Protein AF-R0K839-F1 (afdb_monomer_lite)

Organism: Exserohilum turcicum (strain 28A) (NCBI:txid671987)

pLDDT: mean 84.56, std 11.4, range [37.94, 95.5]

Structure (mmCIF, N/CA/C/O backbone):
data_AF-R0K839-F1
#
_entry.id   AF-R0K839-F1
#
loop_
_atom_site.group_PDB
_atom_site.id
_atom_site.type_symbol
_atom_site.label_atom_id
_atom_site.label_alt_id
_atom_site.label_comp_id
_atom_site.label_asym_id
_atom_site.label_entity_id
_atom_site.label_seq_id
_atom_site.pdbx_PDB_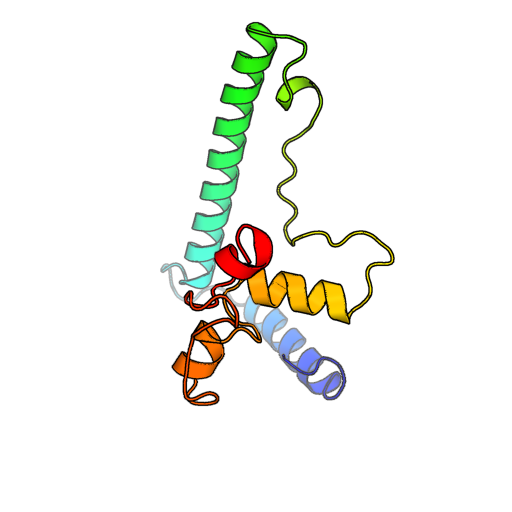ins_code
_atom_site.Cartn_x
_atom_site.Cartn_y
_atom_site.Cartn_z
_atom_site.occupancy
_atom_site.B_iso_or_equiv
_atom_site.auth_seq_id
_atom_site.auth_comp_id
_atom_site.auth_asym_id
_atom_site.auth_atom_id
_atom_site.pdbx_PDB_model_num
ATOM 1 N N . PHE A 1 1 ? 9.749 -12.126 -2.120 1.00 37.94 1 PHE A N 1
ATOM 2 C CA . PHE A 1 1 ? 9.257 -13.501 -2.325 1.00 37.94 1 PHE A CA 1
ATOM 3 C C . PHE A 1 1 ? 10.177 -14.442 -1.570 1.00 37.94 1 PHE A C 1
ATOM 5 O O . PHE A 1 1 ? 11.226 -14.793 -2.090 1.00 37.94 1 PHE A O 1
ATOM 12 N N . THR A 1 2 ? 9.847 -14.796 -0.330 1.00 38.84 2 THR A N 1
ATOM 13 C CA . THR A 1 2 ? 10.456 -15.971 0.303 1.00 38.84 2 THR A CA 1
ATOM 14 C C . THR A 1 2 ? 9.673 -17.193 -0.191 1.00 38.84 2 THR A C 1
ATOM 16 O O . THR A 1 2 ? 8.440 -17.173 -0.126 1.00 38.84 2 THR A O 1
ATOM 19 N N . PRO A 1 3 ? 10.317 -18.210 -0.787 1.00 44.03 3 PRO A N 1
ATOM 20 C CA . PRO A 1 3 ? 9.620 -19.387 -1.296 1.00 44.03 3 PRO A CA 1
ATOM 21 C C . PRO A 1 3 ? 9.105 -20.198 -0.103 1.00 44.03 3 PRO A C 1
ATOM 23 O O . PRO A 1 3 ? 9.864 -20.894 0.558 1.00 44.03 3 PRO A O 1
ATOM 26 N N . GLN A 1 4 ? 7.812 -20.095 0.198 1.00 47.75 4 GLN A N 1
ATOM 27 C CA . GLN A 1 4 ? 7.211 -20.647 1.420 1.00 47.75 4 GLN A CA 1
ATOM 28 C C . GLN A 1 4 ? 7.026 -22.177 1.402 1.00 47.75 4 GLN A C 1
ATOM 30 O O . GLN A 1 4 ? 6.262 -22.698 2.202 1.00 47.75 4 GLN A O 1
ATOM 35 N N . LEU A 1 5 ? 7.674 -22.909 0.486 1.00 52.00 5 LEU A N 1
ATOM 36 C CA . LEU A 1 5 ? 7.322 -24.313 0.236 1.00 52.00 5 LEU A CA 1
ATOM 37 C C . LEU A 1 5 ? 8.489 -25.301 0.088 1.00 52.00 5 LEU A C 1
ATOM 39 O O . LEU A 1 5 ? 8.235 -26.458 -0.227 1.00 52.00 5 LEU A O 1
ATOM 43 N N . ARG A 1 6 ? 9.754 -24.898 0.279 1.00 49.06 6 ARG A N 1
ATOM 44 C CA . ARG A 1 6 ? 10.900 -25.824 0.112 1.00 49.06 6 ARG A CA 1
ATOM 45 C C . ARG A 1 6 ? 11.724 -26.108 1.364 1.00 49.06 6 ARG A C 1
ATOM 47 O O . ARG A 1 6 ? 12.523 -27.032 1.320 1.00 49.06 6 ARG A O 1
ATOM 54 N N . ASP A 1 7 ? 11.508 -25.381 2.456 1.00 56.00 7 ASP A N 1
ATOM 55 C CA . ASP A 1 7 ? 12.365 -25.471 3.647 1.00 56.00 7 ASP A CA 1
ATOM 56 C C . ASP A 1 7 ? 11.553 -25.431 4.952 1.00 56.00 7 ASP A C 1
ATOM 58 O O . ASP A 1 7 ? 11.870 -24.709 5.896 1.00 56.00 7 ASP A O 1
ATOM 62 N N . ALA A 1 8 ? 10.433 -26.167 4.979 1.00 59.59 8 ALA A N 1
ATOM 63 C CA . ALA A 1 8 ? 9.514 -26.195 6.120 1.00 59.59 8 ALA A CA 1
ATOM 64 C C . ALA A 1 8 ? 10.246 -26.535 7.431 1.00 59.59 8 ALA A C 1
ATOM 66 O O . ALA A 1 8 ? 10.092 -25.819 8.413 1.00 59.59 8 ALA A O 1
ATOM 67 N N . GLY A 1 9 ? 11.145 -27.525 7.407 1.00 71.38 9 GLY A N 1
ATOM 68 C CA . GLY A 1 9 ? 11.941 -27.899 8.579 1.00 71.38 9 GLY A CA 1
ATOM 69 C C . GLY A 1 9 ? 12.960 -26.837 9.016 1.00 71.38 9 GLY A C 1
ATOM 70 O O . GLY A 1 9 ? 13.214 -26.700 10.210 1.00 71.38 9 GLY A O 1
ATOM 71 N N . GLY A 1 10 ? 13.535 -26.066 8.085 1.00 76.81 10 GLY A N 1
ATOM 72 C CA . GLY A 1 10 ? 14.436 -24.955 8.405 1.00 76.81 10 GLY A CA 1
ATOM 73 C C . GLY A 1 10 ? 13.698 -23.777 9.044 1.00 76.81 10 GLY A C 1
ATOM 74 O O . GLY A 1 10 ? 14.118 -23.275 10.086 1.00 76.81 10 GLY A O 1
ATOM 75 N N . ASN A 1 11 ? 12.553 -23.390 8.472 1.00 78.06 11 ASN A N 1
ATOM 76 C CA . ASN A 1 11 ? 11.702 -22.332 9.020 1.00 78.06 11 ASN A CA 1
ATOM 77 C C . ASN A 1 11 ? 11.112 -22.707 10.382 1.00 78.06 11 ASN A C 1
ATOM 79 O O . ASN A 1 11 ? 11.086 -21.870 11.277 1.00 78.06 11 ASN A O 1
ATOM 83 N N . GLU A 1 12 ? 10.664 -23.951 10.555 1.00 83.88 12 GLU A N 1
ATOM 84 C CA . GLU A 1 12 ? 10.134 -24.437 11.833 1.00 83.88 12 GLU A CA 1
ATOM 85 C C . GLU A 1 12 ? 11.202 -24.429 12.929 1.00 83.88 12 GLU A C 1
ATOM 87 O O . GLU A 1 12 ? 10.930 -23.993 14.045 1.00 83.88 12 GLU A O 1
ATOM 92 N N . ARG A 1 13 ? 12.439 -24.842 12.616 1.00 85.31 13 ARG A N 1
ATOM 93 C CA . ARG A 1 13 ? 13.561 -24.758 13.564 1.00 85.31 13 ARG A CA 1
ATOM 94 C C . ARG A 1 13 ? 13.922 -23.314 13.897 1.00 85.31 13 ARG A C 1
ATOM 96 O O . ARG A 1 13 ? 14.154 -23.011 15.062 1.00 85.31 13 ARG A O 1
ATOM 103 N N . ALA A 1 14 ? 13.952 -22.427 12.903 1.00 86.38 14 ALA A N 1
ATOM 104 C CA . ALA A 1 14 ? 14.205 -21.007 13.129 1.00 86.38 14 ALA A CA 1
ATOM 105 C C . ALA A 1 14 ? 13.118 -20.369 14.013 1.00 86.38 14 ALA A C 1
ATOM 107 O O . ALA A 1 14 ? 13.439 -19.608 14.922 1.00 86.38 14 ALA A O 1
ATOM 108 N N . ASP A 1 15 ? 11.848 -20.715 13.792 1.00 88.00 15 ASP A N 1
ATOM 109 C CA . ASP A 1 15 ? 10.717 -20.256 14.604 1.00 88.00 15 ASP A CA 1
ATOM 110 C C . ASP A 1 15 ? 10.766 -20.817 16.036 1.00 88.00 15 ASP A C 1
ATOM 112 O O . ASP A 1 15 ? 10.546 -20.078 16.995 1.00 88.00 15 ASP A O 1
ATOM 116 N N . ALA A 1 16 ? 11.122 -22.096 16.202 1.00 90.69 16 ALA A N 1
ATOM 117 C CA . ALA A 1 16 ? 11.309 -22.711 17.515 1.00 90.69 16 ALA A CA 1
ATOM 118 C C . ALA A 1 16 ? 12.425 -22.020 18.315 1.00 90.69 16 ALA A C 1
ATOM 120 O O . ALA A 1 16 ? 12.194 -21.613 19.453 1.00 90.69 16 ALA A O 1
ATOM 121 N N . LEU A 1 17 ? 13.590 -21.798 17.698 1.00 90.25 17 LEU A N 1
ATOM 122 C CA . LEU A 1 17 ? 14.708 -21.083 18.322 1.00 90.25 17 LEU A CA 1
ATOM 123 C C . LEU A 1 17 ? 14.347 -19.628 18.647 1.00 90.25 17 LEU A C 1
ATOM 125 O O . LEU A 1 17 ? 14.679 -19.136 19.722 1.00 90.25 17 LEU A O 1
ATOM 129 N N . ALA A 1 18 ? 13.622 -18.941 17.760 1.00 87.50 18 ALA A N 1
ATOM 130 C CA . ALA A 1 18 ? 13.153 -17.583 18.023 1.00 87.50 18 ALA A CA 1
ATOM 131 C C . ALA A 1 18 ? 12.185 -17.527 19.219 1.00 87.50 18 ALA A C 1
ATOM 133 O O . ALA A 1 18 ? 12.265 -16.607 20.031 1.00 87.50 18 ALA A O 1
ATOM 134 N N . LYS A 1 19 ? 11.292 -18.516 19.363 1.00 89.69 19 LYS A N 1
ATOM 135 C CA . LYS A 1 19 ? 10.383 -18.642 20.516 1.00 89.69 19 LYS A CA 1
ATOM 136 C C . LYS A 1 19 ? 11.113 -18.955 21.816 1.00 89.69 19 LYS A C 1
ATOM 138 O O . LYS A 1 19 ? 10.655 -18.525 22.870 1.00 89.69 19 LYS A O 1
ATOM 143 N N . GLU A 1 20 ? 12.194 -19.726 21.760 1.00 90.81 20 GLU A N 1
ATOM 144 C CA . GLU A 1 20 ? 13.044 -19.989 22.922 1.00 90.81 20 GLU A CA 1
ATOM 145 C C . GLU A 1 20 ? 13.784 -18.723 23.353 1.00 90.81 20 GLU A C 1
ATOM 147 O O . GLU A 1 20 ? 13.662 -18.329 24.509 1.00 90.81 20 GLU A O 1
ATOM 152 N N . ALA A 1 21 ? 14.423 -18.021 22.414 1.00 84.56 21 ALA A N 1
ATOM 153 C CA . ALA A 1 21 ? 15.094 -16.749 22.679 1.00 84.56 21 ALA A CA 1
ATOM 154 C C . ALA A 1 21 ? 14.132 -15.665 23.197 1.00 84.56 21 ALA A C 1
ATOM 156 O O . ALA A 1 21 ? 14.497 -14.861 24.046 1.00 84.56 21 ALA A O 1
ATOM 157 N N . ALA A 1 22 ? 12.873 -15.656 22.746 1.00 82.81 22 ALA A N 1
ATOM 158 C CA . ALA A 1 22 ? 11.862 -14.713 23.229 1.00 82.81 22 ALA A CA 1
ATOM 159 C C . ALA A 1 22 ? 11.473 -14.904 24.710 1.00 82.81 22 ALA A C 1
ATOM 161 O O . ALA A 1 22 ? 10.793 -14.041 25.264 1.00 82.81 22 ALA A O 1
ATOM 162 N N . LYS A 1 23 ? 11.853 -16.025 25.343 1.00 87.44 23 LYS A N 1
ATOM 163 C CA . LYS A 1 23 ? 11.650 -16.260 26.783 1.00 87.44 23 LYS A CA 1
ATOM 164 C C . LYS A 1 23 ? 12.778 -15.689 27.639 1.00 87.44 23 LYS A C 1
ATOM 166 O O . LYS A 1 23 ? 12.610 -15.612 28.853 1.00 87.44 23 LYS A O 1
ATOM 171 N N . GLU A 1 24 ? 13.915 -15.348 27.039 1.00 84.44 24 GLU A N 1
ATOM 172 C CA . GLU A 1 24 ? 15.025 -14.736 27.761 1.00 84.44 24 GLU A CA 1
ATOM 173 C C . GLU A 1 24 ? 14.661 -13.307 28.166 1.00 84.44 24 GLU A C 1
ATOM 175 O O . GLU A 1 24 ? 14.014 -12.568 27.417 1.00 84.44 24 GLU A O 1
ATOM 180 N N . GLU A 1 25 ? 15.068 -12.911 29.371 1.00 80.38 25 GLU A N 1
ATOM 181 C CA . GLU A 1 25 ? 14.857 -11.542 29.819 1.00 80.38 25 GLU A CA 1
ATOM 182 C C . GLU A 1 25 ? 15.738 -10.575 29.014 1.00 80.38 25 GLU A C 1
ATOM 184 O O . GLU A 1 25 ? 16.884 -10.887 28.676 1.00 80.38 25 GLU A O 1
ATOM 189 N N . PRO A 1 26 ? 15.221 -9.384 28.675 1.00 75.69 26 PRO A N 1
ATOM 190 C CA . PRO A 1 26 ? 15.978 -8.422 27.897 1.00 75.69 26 PRO A CA 1
ATOM 191 C C . PRO A 1 26 ? 17.189 -7.921 28.693 1.00 75.69 26 PRO A C 1
ATOM 193 O O . PRO A 1 26 ? 17.052 -7.294 29.739 1.00 75.69 26 PRO A O 1
ATOM 196 N N . ASN A 1 27 ? 18.385 -8.104 28.134 1.00 79.81 27 ASN A N 1
ATOM 197 C CA . ASN A 1 27 ? 19.644 -7.625 28.723 1.00 79.81 27 ASN A CA 1
ATOM 198 C C . ASN A 1 27 ? 19.838 -6.094 28.645 1.00 79.81 27 ASN A C 1
ATOM 200 O O . ASN A 1 27 ? 20.895 -5.585 29.015 1.00 79.81 27 ASN A O 1
ATOM 204 N N . SER A 1 28 ? 18.861 -5.347 28.119 1.00 79.75 28 SER A N 1
ATOM 205 C CA . SER A 1 28 ? 18.935 -3.894 27.942 1.00 79.75 28 SER A CA 1
ATOM 206 C C . SER A 1 28 ? 17.588 -3.226 28.201 1.00 79.75 28 SER A C 1
ATOM 208 O O . SER A 1 28 ? 16.540 -3.737 27.813 1.00 79.75 28 SER A O 1
ATOM 210 N N . THR A 1 29 ? 17.633 -2.028 28.781 1.00 79.38 29 THR A N 1
ATOM 211 C CA . THR A 1 29 ? 16.476 -1.142 28.989 1.00 79.38 29 THR A CA 1
ATOM 212 C C . THR A 1 29 ? 16.121 -0.329 27.734 1.00 79.38 29 THR A C 1
ATOM 214 O O . THR A 1 29 ? 15.142 0.415 27.728 1.00 79.38 29 THR A O 1
ATOM 217 N N . THR A 1 30 ? 16.918 -0.416 26.664 1.00 83.38 30 THR A N 1
ATOM 218 C CA . THR A 1 30 ? 16.655 0.307 25.413 1.00 83.38 30 THR A CA 1
ATOM 219 C C . THR A 1 30 ? 15.659 -0.441 24.529 1.00 83.38 30 THR A C 1
ATOM 221 O O . THR A 1 30 ? 15.786 -1.638 24.276 1.00 83.38 30 THR A O 1
ATOM 224 N N . ALA A 1 31 ? 14.660 0.282 24.021 1.00 82.81 31 ALA A N 1
ATOM 225 C CA . ALA A 1 31 ? 13.681 -0.274 23.097 1.00 82.81 31 ALA A CA 1
ATOM 226 C C . ALA A 1 31 ? 14.323 -0.618 21.743 1.00 82.81 31 ALA A C 1
ATOM 228 O O . ALA A 1 31 ? 15.089 0.169 21.182 1.00 82.81 31 ALA A O 1
ATOM 229 N N . SER A 1 32 ? 13.969 -1.776 21.180 1.00 85.06 32 SER A N 1
ATOM 230 C CA . SER A 1 32 ? 14.395 -2.142 19.828 1.00 85.06 32 SER A CA 1
ATOM 231 C C . SER A 1 32 ? 13.682 -1.285 18.775 1.00 85.06 32 SER A C 1
ATOM 233 O O . SER A 1 32 ? 12.544 -0.850 18.964 1.00 85.06 32 SER A O 1
ATOM 235 N N . LEU A 1 33 ? 14.313 -1.085 17.614 1.00 89.56 33 LEU A N 1
ATOM 236 C CA . LEU A 1 33 ? 13.678 -0.377 16.493 1.00 89.56 33 LEU A CA 1
ATOM 237 C C . LEU A 1 33 ? 12.373 -1.052 16.042 1.00 89.56 33 LEU A C 1
ATOM 239 O O . LEU A 1 33 ? 11.418 -0.371 15.677 1.00 89.56 33 LEU A O 1
ATOM 243 N N . ALA A 1 34 ? 12.314 -2.386 16.098 1.00 85.69 34 ALA A N 1
ATOM 244 C CA . ALA A 1 34 ? 11.111 -3.147 15.771 1.00 85.69 34 ALA A CA 1
ATOM 245 C C . ALA A 1 34 ? 9.966 -2.861 16.756 1.00 85.69 34 ALA A C 1
ATOM 247 O O . ALA A 1 34 ? 8.820 -2.680 16.335 1.00 85.69 34 ALA A O 1
ATOM 248 N N . PHE A 1 35 ? 10.278 -2.766 18.053 1.00 88.31 35 PHE A N 1
ATOM 249 C CA . PHE A 1 35 ? 9.314 -2.374 19.076 1.00 88.31 35 PHE A CA 1
ATOM 250 C C . PHE A 1 35 ? 8.813 -0.945 18.837 1.00 88.31 35 PHE A C 1
ATOM 252 O O . PHE A 1 35 ? 7.612 -0.744 18.692 1.00 88.31 35 PHE A O 1
ATOM 259 N N . LEU A 1 36 ? 9.718 0.025 18.669 1.00 92.38 36 LEU A N 1
ATOM 260 C CA . LEU A 1 36 ? 9.359 1.427 18.414 1.00 92.38 36 LEU A CA 1
ATOM 261 C C . LEU A 1 36 ? 8.518 1.604 17.142 1.00 92.38 36 LEU A C 1
ATOM 263 O O . LEU A 1 36 ? 7.562 2.380 17.127 1.00 92.38 36 LEU A O 1
ATOM 267 N N . GLY A 1 37 ? 8.840 0.870 16.074 1.00 92.12 37 GLY A N 1
ATOM 268 C CA . GLY A 1 37 ? 8.050 0.868 14.843 1.00 92.12 37 GLY A CA 1
ATOM 269 C C . GLY A 1 37 ? 6.647 0.290 15.045 1.00 92.12 37 GLY A C 1
ATOM 270 O O . GLY A 1 37 ? 5.676 0.802 14.484 1.00 92.12 37 GLY A O 1
ATOM 271 N N . THR A 1 38 ? 6.520 -0.742 15.881 1.00 89.81 38 THR A N 1
ATOM 272 C CA . THR A 1 38 ? 5.224 -1.330 16.250 1.00 89.81 38 THR A CA 1
ATOM 273 C C . THR A 1 38 ? 4.401 -0.356 17.092 1.00 89.81 38 THR A C 1
ATOM 275 O O . THR A 1 38 ? 3.246 -0.100 16.758 1.00 89.81 38 THR A O 1
ATOM 278 N N . GLU A 1 39 ? 5.010 0.244 18.115 1.00 94.19 39 GLU A N 1
ATOM 279 C CA . GLU A 1 39 ? 4.407 1.256 18.989 1.00 94.19 39 GLU A CA 1
ATOM 280 C C . GLU A 1 39 ? 3.875 2.441 18.167 1.00 94.19 39 GLU A C 1
ATOM 282 O O . GLU A 1 39 ? 2.700 2.797 18.242 1.00 94.19 39 GLU A O 1
ATOM 287 N N . THR A 1 40 ? 4.718 2.989 17.287 1.00 93.38 40 THR A N 1
ATOM 288 C CA . THR A 1 40 ? 4.380 4.126 16.419 1.00 93.38 40 THR A CA 1
ATOM 289 C C . THR A 1 40 ? 3.194 3.798 15.514 1.00 93.38 40 THR A C 1
ATOM 291 O O . THR A 1 40 ? 2.267 4.596 15.376 1.00 93.38 40 THR A O 1
ATOM 294 N N . ARG A 1 41 ? 3.175 2.594 14.925 1.00 88.00 41 ARG A N 1
ATOM 295 C CA . ARG A 1 41 ? 2.049 2.132 14.106 1.00 88.00 41 ARG A CA 1
ATOM 296 C C . ARG A 1 41 ? 0.756 2.039 14.919 1.00 88.00 41 ARG A C 1
ATOM 298 O O . ARG A 1 41 ? -0.302 2.392 14.403 1.00 88.00 41 ARG A O 1
ATOM 305 N N . LEU A 1 42 ? 0.815 1.542 16.154 1.00 91.50 42 LEU A N 1
ATOM 306 C CA . LEU A 1 42 ? -0.359 1.428 17.024 1.00 91.50 42 LEU A CA 1
ATOM 307 C C . LEU A 1 42 ? -0.912 2.801 17.414 1.00 91.50 42 LEU A 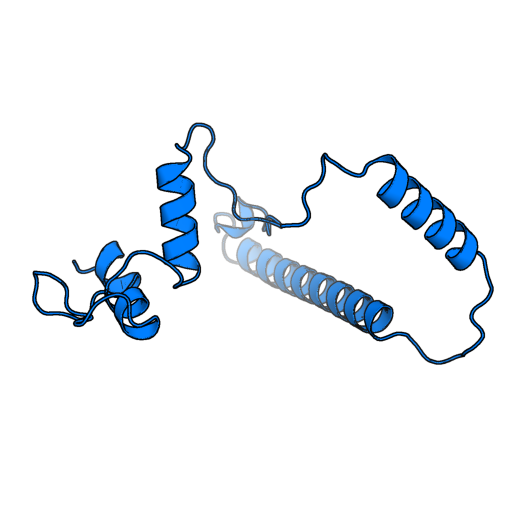C 1
ATOM 309 O O . LEU A 1 42 ? -2.128 2.995 17.359 1.00 91.50 42 LEU A O 1
ATOM 313 N N . LEU A 1 43 ? -0.035 3.752 17.744 1.00 94.25 43 LEU A N 1
ATOM 314 C CA . LEU A 1 43 ? -0.415 5.139 18.017 1.00 94.25 43 LEU A CA 1
ATOM 315 C C . LEU A 1 43 ? -1.086 5.773 16.79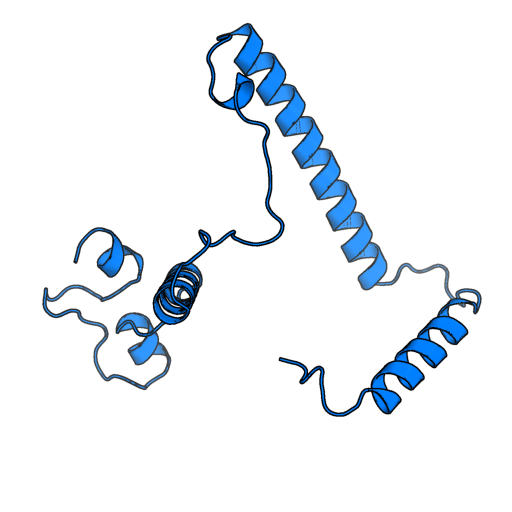7 1.00 94.25 43 LEU A C 1
ATOM 317 O O . LEU A 1 43 ? -2.203 6.270 16.901 1.00 94.25 43 LEU A O 1
ATOM 321 N N . GLN A 1 44 ? -0.486 5.633 15.615 1.00 90.75 44 GLN A N 1
ATOM 322 C CA . GLN A 1 44 ? -1.056 6.167 14.380 1.00 90.75 44 GLN A CA 1
ATOM 323 C C . GLN A 1 44 ? -2.447 5.591 14.072 1.00 90.75 44 GLN A C 1
ATOM 325 O O . GLN A 1 44 ? -3.347 6.325 13.664 1.00 90.75 44 GLN A O 1
ATOM 330 N N . LEU A 1 45 ? -2.648 4.283 14.276 1.00 87.25 45 LEU A N 1
ATOM 331 C CA . LEU A 1 45 ? -3.957 3.646 14.093 1.00 87.25 45 LEU A CA 1
ATOM 332 C C . LEU A 1 45 ? -4.994 4.161 15.099 1.00 87.25 45 LEU A C 1
ATOM 334 O O . LEU A 1 45 ? -6.158 4.344 14.738 1.00 87.25 45 LEU A O 1
ATOM 338 N N . ARG A 1 46 ? -4.584 4.397 16.350 1.00 89.88 46 ARG A N 1
ATOM 339 C CA . ARG A 1 46 ? -5.449 4.967 17.387 1.00 89.88 46 ARG A CA 1
ATOM 340 C C . ARG A 1 46 ? -5.873 6.385 17.020 1.00 89.88 46 ARG A C 1
ATOM 342 O O . ARG A 1 46 ? -7.071 6.660 17.026 1.00 89.88 46 ARG A O 1
ATOM 349 N N . ASP A 1 47 ? -4.924 7.242 16.666 1.00 91.81 47 ASP A N 1
ATOM 350 C CA . ASP A 1 47 ? -5.183 8.645 16.337 1.00 91.81 47 ASP A CA 1
ATOM 351 C C . ASP A 1 47 ? -6.086 8.760 15.108 1.00 91.81 47 ASP A C 1
ATOM 353 O O . ASP A 1 47 ? -7.094 9.465 15.125 1.00 91.81 47 ASP A O 1
ATOM 357 N N . GLN A 1 48 ? -5.796 7.977 14.064 1.00 87.12 48 GLN A N 1
ATOM 358 C CA . GLN A 1 48 ? -6.624 7.916 12.862 1.00 87.12 48 GLN A CA 1
ATOM 359 C C . GLN A 1 48 ? -8.058 7.463 13.170 1.00 87.12 48 GLN A C 1
ATOM 361 O O . GLN A 1 48 ? -9.013 8.022 12.628 1.00 87.12 48 GLN A O 1
ATOM 366 N N . SER A 1 49 ? -8.220 6.468 14.047 1.00 86.88 49 SER A N 1
ATOM 367 C CA . SER A 1 49 ? -9.539 6.009 14.487 1.00 86.88 49 SER A CA 1
ATOM 368 C C . SER A 1 49 ? -10.295 7.114 15.228 1.00 86.88 49 SER A C 1
ATOM 370 O O . SER A 1 49 ? -11.453 7.391 14.913 1.00 86.88 49 SER A O 1
ATOM 372 N N . GLN A 1 50 ? -9.640 7.801 16.168 1.00 91.12 50 GLN A N 1
ATOM 373 C CA . GLN A 1 50 ? -10.254 8.890 16.929 1.00 91.12 50 GLN A CA 1
ATOM 374 C C . GLN A 1 50 ? -10.695 10.049 16.032 1.00 91.12 50 GLN A C 1
ATOM 376 O O . GLN A 1 50 ? -11.827 10.518 16.154 1.00 91.12 50 GLN A O 1
ATOM 381 N N . GLU A 1 51 ? -9.841 10.486 15.108 1.00 90.06 51 GLU A N 1
ATOM 382 C CA . GLU A 1 51 ? -10.185 11.551 14.163 1.00 90.06 51 GLU A CA 1
ATOM 383 C C . GLU A 1 51 ? -11.344 11.151 13.245 1.00 90.06 51 GLU A C 1
ATOM 385 O O . GLU A 1 51 ? -12.260 11.945 13.016 1.00 90.06 51 GLU A O 1
ATOM 390 N N . TRP A 1 52 ? -11.380 9.895 12.789 1.00 86.19 52 TRP A N 1
ATOM 391 C CA . TRP A 1 52 ? -12.524 9.389 12.037 1.00 86.19 52 TRP A CA 1
ATOM 392 C C . TRP A 1 52 ? -13.819 9.420 12.854 1.00 86.19 52 TRP A C 1
ATOM 394 O O . TRP A 1 52 ? -14.853 9.843 12.336 1.00 86.19 52 TRP A O 1
ATOM 404 N N . HIS A 1 53 ? -13.780 8.999 14.120 1.00 88.75 53 HIS A N 1
ATOM 405 C CA . HIS A 1 53 ? -14.951 9.030 14.996 1.00 88.75 53 HIS A CA 1
ATOM 406 C C . HIS A 1 53 ? -15.485 10.457 15.174 1.00 88.75 53 HIS A C 1
ATOM 408 O O . HIS A 1 53 ? -16.677 10.679 14.953 1.00 88.75 53 HIS A O 1
ATOM 414 N N . LYS A 1 54 ? -14.608 11.432 15.452 1.00 91.25 54 LYS A N 1
ATOM 415 C CA . LYS A 1 54 ? -14.981 12.854 15.566 1.00 91.25 54 LYS A CA 1
ATOM 416 C C . LYS A 1 54 ? -15.621 13.383 14.282 1.00 91.25 54 LYS A C 1
ATOM 418 O O . LYS A 1 54 ? -16.676 14.016 14.324 1.00 91.25 54 LYS A O 1
ATOM 423 N N . TYR A 1 55 ? -14.998 13.116 13.132 1.00 88.69 55 TYR A N 1
ATOM 424 C CA . TYR A 1 55 ? -15.541 13.509 11.832 1.00 88.69 55 TYR A CA 1
ATOM 425 C C . TYR A 1 55 ? -16.912 12.877 11.586 1.00 88.69 55 TYR A C 1
ATOM 427 O O . TYR A 1 55 ? -17.851 13.559 11.177 1.00 88.69 55 TYR A O 1
ATOM 435 N N . ARG A 1 56 ? -17.040 11.572 11.843 1.00 87.50 56 ARG A N 1
ATOM 436 C CA . ARG A 1 56 ? -18.265 10.817 11.592 1.00 87.50 56 ARG A CA 1
ATOM 437 C C . ARG A 1 56 ? -19.426 11.342 12.428 1.00 87.50 56 ARG A C 1
ATOM 439 O O . ARG A 1 56 ? -20.514 11.506 11.886 1.00 87.50 56 ARG A O 1
ATOM 446 N N . GLU A 1 57 ? -19.208 11.606 13.711 1.00 90.12 57 GLU A N 1
ATOM 447 C CA . GLU A 1 57 ? -20.238 12.165 14.592 1.00 90.12 57 GLU A CA 1
ATOM 448 C C . GLU A 1 57 ? -20.733 13.519 14.086 1.00 90.12 57 GLU A C 1
ATOM 450 O O . GLU A 1 57 ? -21.939 13.695 13.905 1.00 90.12 57 GLU A O 1
ATOM 455 N N . ARG A 1 58 ? -19.809 14.431 13.755 1.00 89.75 58 ARG A N 1
ATOM 456 C CA . ARG A 1 58 ? -20.150 15.742 13.186 1.00 89.75 58 ARG A CA 1
ATOM 457 C C . ARG A 1 58 ? -20.927 15.609 11.873 1.00 89.75 58 ARG A C 1
ATOM 459 O O . ARG A 1 58 ? -21.995 16.192 11.722 1.00 89.75 58 ARG A O 1
ATOM 466 N N . ALA A 1 59 ? -20.436 14.787 10.949 1.00 87.19 59 ALA A N 1
ATOM 467 C CA . ALA A 1 59 ? -21.044 14.604 9.633 1.00 87.19 59 ALA A CA 1
ATOM 468 C C . ALA A 1 59 ? -22.458 13.995 9.696 1.00 87.19 59 ALA A C 1
ATOM 470 O O . ALA A 1 59 ? -23.303 14.309 8.858 1.00 87.19 59 ALA A O 1
ATOM 471 N N . ILE A 1 60 ? -22.728 13.124 10.677 1.00 88.50 60 ILE A N 1
ATOM 472 C CA . ILE A 1 60 ? -24.063 12.552 10.912 1.00 88.50 60 ILE A CA 1
ATOM 473 C C . ILE A 1 60 ? -25.012 13.591 11.513 1.00 88.50 60 ILE A C 1
ATOM 475 O O . ILE A 1 60 ? -26.183 13.616 11.132 1.00 88.50 60 ILE A O 1
ATOM 479 N N . GLN A 1 61 ? -24.527 14.422 12.443 1.00 89.56 61 GLN A N 1
ATOM 480 C CA . GLN A 1 61 ? -25.317 15.502 13.044 1.00 89.56 61 GLN A CA 1
ATOM 481 C C . GLN A 1 61 ? -25.747 16.533 11.996 1.00 89.56 61 GLN A C 1
ATOM 483 O O . GLN A 1 61 ? -26.905 16.937 11.983 1.00 89.56 61 GLN A O 1
ATOM 488 N N . GLU A 1 62 ? -24.839 16.914 11.097 1.00 90.00 62 GLU A N 1
ATOM 489 C CA . GLU A 1 62 ? -25.128 17.848 10.005 1.00 90.00 62 GLU A CA 1
ATOM 490 C C . GLU A 1 62 ? -26.048 17.226 8.946 1.00 90.00 62 GLU A C 1
ATOM 492 O O . GLU A 1 62 ? -26.982 17.869 8.467 1.00 90.00 62 GLU A O 1
ATOM 497 N N . ASN A 1 63 ? -25.807 15.964 8.574 1.00 88.94 63 ASN A N 1
ATOM 498 C CA . ASN A 1 63 ? -26.622 15.258 7.594 1.00 88.94 63 ASN A CA 1
ATOM 499 C C . ASN A 1 63 ? -26.673 13.748 7.876 1.00 88.94 63 ASN A C 1
ATOM 501 O O . ASN A 1 63 ? -25.726 12.990 7.646 1.00 88.94 63 ASN A O 1
ATOM 505 N N . LYS A 1 64 ? -27.860 13.279 8.273 1.00 82.88 64 LYS A N 1
ATOM 506 C CA . LYS A 1 64 ? -28.133 11.869 8.592 1.00 82.88 64 LYS A CA 1
ATOM 507 C C . LYS A 1 64 ? -27.948 10.912 7.402 1.00 82.88 64 LYS A C 1
ATOM 509 O O . LYS A 1 64 ? -27.850 9.701 7.590 1.00 82.88 64 LYS A O 1
ATOM 514 N N . HIS A 1 65 ? -27.902 11.426 6.174 1.00 86.12 65 HIS A N 1
ATOM 515 C CA . HIS A 1 65 ? -27.713 10.647 4.950 1.00 86.12 65 HIS A CA 1
ATOM 516 C C . HIS A 1 65 ? -26.291 10.702 4.379 1.00 86.12 65 HIS A C 1
ATOM 518 O O . HIS A 1 65 ? -26.070 10.169 3.291 1.00 86.12 65 HIS A O 1
ATOM 524 N N . THR A 1 66 ? -25.327 11.283 5.098 1.00 84.06 66 THR A N 1
ATOM 525 C CA . THR A 1 66 ? -23.925 11.334 4.664 1.00 84.06 66 THR A CA 1
ATOM 526 C C . THR A 1 66 ? -23.339 9.935 4.441 1.00 84.06 66 THR A C 1
ATOM 528 O O . THR A 1 66 ? -23.711 8.963 5.101 1.00 84.06 66 THR A O 1
ATOM 531 N N . TYR A 1 67 ? -22.373 9.829 3.524 1.00 80.94 67 TYR A N 1
ATOM 532 C CA . TYR A 1 67 ? -21.636 8.593 3.240 1.00 80.94 67 TYR A CA 1
ATOM 533 C C . TYR A 1 67 ? -21.083 7.928 4.515 1.00 80.94 67 TYR A C 1
ATOM 535 O O . TYR A 1 67 ? -21.273 6.732 4.718 1.00 80.94 67 TYR A O 1
ATOM 543 N N . SER A 1 68 ? -20.494 8.711 5.424 1.00 81.06 68 SER A N 1
ATOM 544 C CA . SER A 1 68 ? -19.964 8.247 6.716 1.00 81.06 68 SER A CA 1
ATOM 545 C C . SER A 1 68 ? -21.030 7.682 7.666 1.00 81.06 68 SER A C 1
ATOM 547 O O . SER A 1 68 ? -20.715 6.858 8.530 1.00 81.06 68 SER A O 1
ATOM 549 N N . ALA A 1 69 ? -22.299 8.075 7.506 1.00 80.88 69 ALA A N 1
ATOM 550 C CA . ALA A 1 69 ? -23.419 7.517 8.258 1.00 80.88 69 ALA A CA 1
ATOM 551 C C . ALA A 1 69 ? -23.720 6.079 7.818 1.00 80.88 69 ALA A C 1
ATOM 553 O O . ALA A 1 69 ? -23.972 5.215 8.658 1.00 80.88 69 ALA A O 1
ATOM 554 N N . ARG A 1 70 ? -23.662 5.832 6.502 1.00 81.62 70 ARG A N 1
ATOM 555 C CA . ARG A 1 70 ? -24.043 4.562 5.868 1.00 81.62 70 ARG A CA 1
ATOM 556 C C . ARG A 1 70 ? -22.899 3.557 5.787 1.00 81.62 70 ARG A C 1
ATOM 558 O O . ARG A 1 70 ? -23.149 2.360 5.886 1.00 81.62 70 ARG A O 1
ATOM 565 N N . PHE A 1 71 ? -21.666 4.025 5.614 1.00 79.19 71 PHE A N 1
ATOM 566 C CA . PHE A 1 71 ? -20.514 3.166 5.369 1.00 79.19 71 PHE A CA 1
ATOM 567 C C . PHE A 1 71 ? -19.470 3.320 6.480 1.00 79.19 71 PHE A C 1
ATOM 569 O O . PHE A 1 71 ? -18.996 4.434 6.725 1.00 79.19 71 PHE A O 1
ATOM 576 N N . PRO A 1 72 ? -19.091 2.224 7.167 1.00 73.25 72 PRO A N 1
ATOM 577 C CA . PRO A 1 72 ? -17.977 2.262 8.100 1.00 73.25 72 PRO A CA 1
ATOM 578 C C . PRO A 1 72 ? -16.674 2.489 7.333 1.00 73.25 72 PRO A C 1
ATOM 580 O O . PRO A 1 72 ? -16.497 1.989 6.218 1.00 73.25 72 PRO A O 1
ATOM 583 N N . LEU A 1 73 ? -15.736 3.207 7.949 1.00 71.25 73 LEU A N 1
ATOM 584 C CA . LEU A 1 73 ? -14.398 3.327 7.392 1.00 71.25 73 LEU A CA 1
ATOM 585 C C . LEU A 1 73 ? -13.649 2.019 7.620 1.00 71.25 73 LEU A C 1
ATOM 587 O O . LEU A 1 73 ? -13.058 1.782 8.670 1.00 71.25 73 LEU A O 1
ATOM 591 N N . ALA A 1 74 ? -13.711 1.143 6.627 1.00 67.25 74 ALA A N 1
ATOM 592 C CA . ALA A 1 74 ? -12.818 0.009 6.546 1.00 67.25 74 ALA A CA 1
ATOM 593 C C . ALA A 1 74 ? -11.541 0.474 5.842 1.00 67.25 74 ALA A C 1
ATOM 595 O O . ALA A 1 74 ? -11.576 0.840 4.669 1.00 67.25 74 ALA A O 1
ATOM 596 N N . TYR A 1 75 ? -10.411 0.434 6.545 1.00 63.41 75 TYR A N 1
ATOM 597 C CA . TYR A 1 75 ? -9.098 0.421 5.908 1.00 63.41 75 TYR A CA 1
ATOM 598 C C . TYR A 1 75 ? -8.742 -1.040 5.647 1.00 63.41 75 TYR A C 1
ATOM 600 O O . TYR A 1 75 ? -8.217 -1.711 6.544 1.00 63.41 75 TYR A O 1
ATOM 608 N N . PRO A 1 76 ? -9.061 -1.607 4.472 1.00 62.25 76 PRO A N 1
ATOM 609 C CA . PRO A 1 76 ? -8.625 -2.958 4.200 1.00 62.25 76 PRO A CA 1
ATOM 610 C C . PRO A 1 76 ? -7.089 -2.960 4.206 1.00 62.25 76 PRO A C 1
ATOM 612 O O . PRO A 1 76 ? -6.451 -2.170 3.510 1.00 62.25 76 PRO A O 1
ATOM 615 N N . LYS A 1 77 ? -6.486 -3.847 5.013 1.00 67.06 77 LYS A N 1
ATOM 616 C CA . LYS A 1 77 ? -5.018 -3.985 5.145 1.00 67.06 77 LYS A CA 1
ATOM 617 C C . LYS A 1 77 ? -4.321 -4.225 3.799 1.00 67.06 77 LYS A C 1
ATOM 619 O O . LYS A 1 77 ? -3.126 -3.985 3.672 1.00 67.06 77 LYS A O 1
ATOM 624 N N . ALA A 1 78 ? -5.074 -4.715 2.818 1.00 69.94 78 ALA A N 1
ATOM 625 C CA . ALA A 1 78 ? -4.656 -4.917 1.446 1.00 69.94 78 ALA A CA 1
ATOM 626 C C . ALA A 1 78 ? -5.772 -4.469 0.504 1.00 69.94 78 ALA A C 1
ATOM 628 O O . ALA A 1 78 ? -6.956 -4.599 0.822 1.00 69.94 78 ALA A O 1
ATOM 629 N N . ILE A 1 79 ? -5.393 -3.988 -0.677 1.00 76.06 79 ILE A N 1
ATOM 630 C CA . ILE A 1 79 ? -6.351 -3.652 -1.727 1.00 76.06 79 ILE A CA 1
ATOM 631 C C . ILE A 1 79 ? -7.133 -4.913 -2.092 1.00 76.06 79 ILE A C 1
ATOM 633 O O . ILE A 1 79 ? -6.547 -5.933 -2.452 1.00 76.06 79 ILE A O 1
ATOM 637 N N . GLN A 1 80 ? -8.454 -4.836 -1.963 1.00 80.25 80 GLN A N 1
ATOM 638 C CA . GLN A 1 80 ? -9.342 -5.936 -2.304 1.00 80.25 80 GLN A CA 1
ATOM 639 C C . GLN A 1 80 ? -9.598 -5.906 -3.806 1.00 80.25 80 GLN A C 1
ATOM 641 O O . GLN A 1 80 ? -10.109 -4.919 -4.333 1.00 80.25 80 GLN A O 1
ATOM 646 N N . ILE A 1 81 ? -9.233 -6.986 -4.486 1.00 84.12 81 ILE A N 1
ATOM 647 C CA . ILE A 1 81 ? -9.593 -7.187 -5.885 1.00 84.12 81 ILE A CA 1
ATOM 648 C C . ILE A 1 81 ? -10.954 -7.897 -5.918 1.00 84.12 81 ILE A C 1
ATOM 650 O O . ILE A 1 81 ? -11.145 -8.850 -5.155 1.00 84.12 81 ILE A O 1
ATOM 654 N N . PRO A 1 82 ? -11.902 -7.476 -6.775 1.00 86.25 82 PRO A N 1
ATOM 655 C CA . PRO A 1 82 ? -13.178 -8.163 -6.928 1.00 86.25 82 PRO A CA 1
ATOM 656 C C . PRO A 1 82 ? -13.006 -9.663 -7.195 1.00 86.25 82 PRO A C 1
ATOM 658 O O . PRO A 1 82 ? -12.127 -10.086 -7.955 1.00 86.25 82 PRO A O 1
ATOM 661 N N . ARG A 1 83 ? -13.862 -10.481 -6.574 1.00 87.00 83 ARG A N 1
ATOM 662 C CA 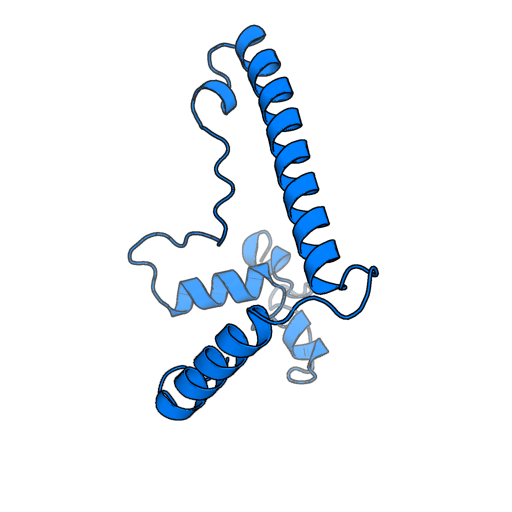. ARG A 1 83 ? -13.843 -11.936 -6.774 1.00 87.00 83 ARG A CA 1
ATOM 663 C C . ARG A 1 83 ? -14.056 -12.258 -8.254 1.00 87.00 83 ARG A C 1
ATOM 665 O O . ARG A 1 83 ? -14.923 -11.673 -8.891 1.00 87.00 83 ARG A O 1
ATOM 672 N N . GLY A 1 84 ? -13.266 -13.194 -8.776 1.00 89.94 84 GLY A N 1
ATOM 673 C CA . GLY A 1 84 ? -13.314 -13.592 -10.186 1.00 89.94 84 GLY A CA 1
ATOM 674 C C . GLY A 1 84 ? -12.488 -12.715 -11.130 1.00 89.94 84 GLY A C 1
ATOM 675 O O . GLY A 1 84 ? -12.462 -12.994 -12.324 1.00 89.94 84 GLY A O 1
ATOM 676 N N . THR A 1 85 ? -11.779 -11.696 -10.629 1.00 91.31 85 THR A N 1
ATOM 677 C CA . THR A 1 85 ? -10.873 -10.909 -11.477 1.00 91.31 85 THR A CA 1
ATOM 678 C C . THR A 1 85 ? -9.713 -11.788 -11.961 1.00 91.31 85 THR A C 1
ATOM 680 O O . THR A 1 85 ? -9.018 -12.386 -11.131 1.00 91.31 85 THR A O 1
ATOM 683 N N . PRO A 1 86 ? -9.452 -11.854 -13.279 1.00 94.81 86 PRO A N 1
ATOM 684 C CA . PRO A 1 86 ? -8.303 -12.560 -13.823 1.00 94.81 86 PRO A CA 1
ATOM 685 C C . PRO A 1 86 ? -6.984 -12.067 -13.220 1.00 94.81 86 PRO A C 1
ATOM 687 O O . PRO A 1 86 ? -6.814 -10.885 -12.892 1.00 94.81 86 PRO A O 1
ATOM 690 N N . ARG A 1 87 ? -6.009 -12.974 -13.115 1.00 90.56 87 ARG A N 1
ATOM 691 C CA . ARG A 1 87 ? -4.675 -12.660 -12.584 1.00 90.56 87 ARG A CA 1
ATOM 692 C C . ARG A 1 87 ? -3.985 -11.550 -13.379 1.00 90.56 87 ARG A C 1
ATOM 694 O O . ARG A 1 87 ? -3.318 -10.709 -12.787 1.00 90.56 87 ARG A O 1
ATOM 701 N N . GLU A 1 88 ? -4.157 -11.542 -14.694 1.00 90.44 88 GLU A N 1
ATOM 702 C CA . GLU A 1 88 ? -3.557 -10.561 -15.605 1.00 90.44 88 GLU A CA 1
ATOM 703 C C . GLU A 1 88 ? -4.036 -9.141 -15.296 1.00 90.44 88 GLU A C 1
ATOM 705 O O . GLU A 1 88 ? -3.220 -8.251 -15.062 1.00 90.44 88 GLU A O 1
ATOM 710 N N . ILE A 1 89 ? -5.354 -8.957 -15.177 1.00 90.31 89 ILE A N 1
ATOM 711 C CA . ILE A 1 89 ? -5.975 -7.670 -14.836 1.00 90.31 89 ILE A CA 1
ATOM 712 C C . ILE A 1 89 ? -5.538 -7.220 -13.441 1.00 90.31 89 ILE A C 1
ATOM 714 O O . ILE A 1 89 ? -5.141 -6.073 -13.243 1.00 90.31 89 ILE A O 1
ATOM 718 N N . SER A 1 90 ? -5.544 -8.144 -12.480 1.00 90.06 90 SER A N 1
ATOM 719 C CA . SER A 1 90 ? -5.086 -7.889 -11.111 1.00 90.06 90 SER A CA 1
ATOM 720 C C . SER A 1 90 ? -3.634 -7.403 -11.075 1.00 90.06 90 SER A C 1
ATOM 722 O O . SER A 1 90 ? -3.305 -6.433 -10.392 1.00 90.06 90 SER A O 1
ATOM 724 N N . SER A 1 91 ? -2.760 -8.062 -11.840 1.00 88.75 91 SER A N 1
ATOM 725 C CA . SER A 1 91 ? -1.346 -7.708 -11.945 1.00 88.75 91 SER A CA 1
ATOM 726 C C . SER A 1 91 ? -1.160 -6.347 -12.607 1.00 88.75 91 SER A C 1
ATOM 728 O O . SER A 1 91 ? -0.409 -5.524 -12.088 1.00 88.75 91 SER A O 1
ATOM 730 N N . ALA A 1 92 ? -1.860 -6.087 -13.715 1.00 88.75 92 ALA A N 1
ATOM 731 C CA . ALA A 1 92 ? -1.806 -4.809 -14.417 1.00 88.75 92 ALA A CA 1
ATOM 732 C C . ALA A 1 92 ? -2.257 -3.655 -13.511 1.00 88.75 92 ALA A C 1
ATOM 734 O O . ALA A 1 92 ? -1.575 -2.635 -13.426 1.00 88.75 92 ALA A O 1
ATOM 735 N N . PHE A 1 93 ? -3.343 -3.848 -12.759 1.00 88.75 93 PHE A N 1
ATOM 736 C CA . PHE A 1 93 ? -3.838 -2.868 -11.799 1.00 88.75 93 PHE A CA 1
ATOM 737 C C . PHE A 1 93 ? -2.787 -2.508 -10.738 1.00 88.75 93 PHE A C 1
ATOM 739 O O . PHE A 1 93 ? -2.511 -1.327 -10.521 1.00 88.75 93 PHE A O 1
ATOM 746 N N . PHE A 1 94 ? -2.161 -3.500 -10.095 1.00 88.44 94 PHE A N 1
ATOM 747 C CA . PHE A 1 94 ? -1.115 -3.225 -9.105 1.00 88.44 94 PHE A CA 1
ATOM 748 C C . PHE A 1 94 ? 0.112 -2.565 -9.727 1.00 88.44 94 PHE A C 1
ATOM 750 O O . PHE A 1 94 ? 0.658 -1.628 -9.149 1.00 88.44 94 PHE A O 1
ATOM 757 N N . SER A 1 95 ? 0.522 -3.013 -10.911 1.00 88.75 95 SER A N 1
ATOM 758 C CA . SER A 1 95 ? 1.634 -2.425 -11.652 1.00 88.75 95 SER A CA 1
ATOM 759 C C . SER A 1 95 ? 1.410 -0.947 -11.975 1.00 88.75 95 SER A C 1
ATOM 761 O O . SER A 1 95 ? 2.318 -0.135 -11.793 1.00 88.75 95 SER A O 1
ATOM 763 N N . LEU A 1 96 ? 0.198 -0.580 -12.399 1.00 89.12 96 LEU A N 1
ATOM 764 C CA . LEU A 1 96 ? -0.179 0.812 -12.644 1.00 89.12 96 LEU A CA 1
ATOM 765 C C . LEU A 1 96 ? -0.222 1.609 -11.341 1.00 89.12 96 LEU A C 1
ATOM 767 O O . LEU A 1 96 ? 0.397 2.666 -11.253 1.00 89.12 96 LEU A O 1
ATOM 771 N N . LYS A 1 97 ? -0.869 1.071 -10.303 1.00 86.38 97 LYS A N 1
ATOM 772 C CA . LYS A 1 97 ? -1.011 1.744 -9.006 1.00 86.38 97 LYS A CA 1
ATOM 773 C C . LYS A 1 97 ? 0.324 2.012 -8.312 1.00 86.38 97 LYS A C 1
ATOM 775 O O . LYS A 1 97 ? 0.468 3.022 -7.634 1.00 86.38 97 LYS A O 1
ATOM 780 N N . LEU A 1 98 ? 1.287 1.106 -8.456 1.00 86.62 98 LEU A N 1
ATOM 781 C CA . LEU A 1 98 ? 2.627 1.261 -7.891 1.00 86.62 98 LEU A CA 1
ATOM 782 C C . LEU A 1 98 ? 3.549 2.110 -8.780 1.00 86.62 98 LEU A C 1
ATOM 784 O O . LEU A 1 98 ? 4.659 2.419 -8.363 1.00 86.62 98 LEU A O 1
ATOM 788 N N . GLY A 1 99 ? 3.147 2.460 -10.007 1.00 85.44 99 GLY A N 1
ATOM 789 C CA . GLY A 1 99 ? 4.038 3.120 -10.967 1.00 85.44 99 GLY A CA 1
ATOM 790 C C . GLY A 1 99 ? 5.206 2.228 -11.418 1.00 85.44 99 GLY A C 1
ATOM 791 O O . GLY A 1 99 ? 6.266 2.718 -11.821 1.00 85.44 99 GLY A O 1
ATOM 792 N N . HIS A 1 100 ? 5.017 0.911 -11.339 1.00 84.19 100 HIS A N 1
ATOM 793 C CA . HIS A 1 100 ? 5.989 -0.123 -11.678 1.00 84.19 100 HIS A CA 1
ATOM 794 C C . HIS A 1 100 ? 5.304 -1.148 -12.586 1.00 84.19 100 HIS A C 1
ATOM 796 O O . HIS A 1 100 ? 4.832 -2.198 -12.144 1.00 84.19 100 HIS A O 1
ATOM 802 N N . GLY A 1 101 ? 5.192 -0.801 -13.868 1.00 83.06 101 GLY A N 1
ATOM 803 C CA . GLY A 1 101 ? 4.386 -1.542 -14.830 1.00 83.06 101 GLY A CA 1
ATOM 804 C C . GLY A 1 101 ? 4.869 -1.401 -16.260 1.00 83.06 101 GLY A C 1
ATOM 805 O O . GLY A 1 101 ? 5.782 -0.638 -16.553 1.00 83.06 101 GLY A O 1
ATOM 806 N N . TYR A 1 102 ? 4.244 -2.147 -17.163 1.00 83.88 102 TYR A N 1
ATOM 807 C CA . TYR A 1 102 ? 4.615 -2.175 -18.575 1.00 83.88 102 TYR A CA 1
ATOM 808 C C . TYR A 1 102 ? 4.057 -0.956 -19.335 1.00 83.88 102 TYR A C 1
ATOM 810 O O . TYR A 1 102 ? 3.218 -1.089 -20.216 1.00 83.88 102 TYR A O 1
ATOM 818 N N . PHE A 1 103 ? 4.493 0.243 -18.948 1.00 90.25 103 PHE A N 1
ATOM 819 C CA . PHE A 1 103 ? 4.195 1.509 -19.620 1.00 90.25 103 PHE A CA 1
ATOM 820 C C . PHE A 1 103 ? 5.496 2.235 -19.967 1.00 90.25 103 PHE A C 1
ATOM 822 O O . PHE A 1 103 ? 6.517 2.071 -19.292 1.00 90.25 103 PHE A O 1
ATOM 829 N N . ASN A 1 104 ? 5.486 3.019 -21.040 1.00 92.44 104 ASN A N 1
ATOM 830 C CA . ASN A 1 104 ? 6.717 3.441 -21.706 1.00 92.44 104 ASN A CA 1
ATOM 831 C C . ASN A 1 104 ? 7.601 4.320 -20.824 1.00 92.44 104 ASN A C 1
ATOM 833 O O . ASN A 1 104 ? 8.816 4.139 -20.843 1.00 92.44 104 ASN A O 1
ATOM 837 N N . ALA A 1 105 ? 7.022 5.177 -19.977 1.00 92.56 105 ALA A N 1
ATOM 838 C CA . ALA A 1 105 ? 7.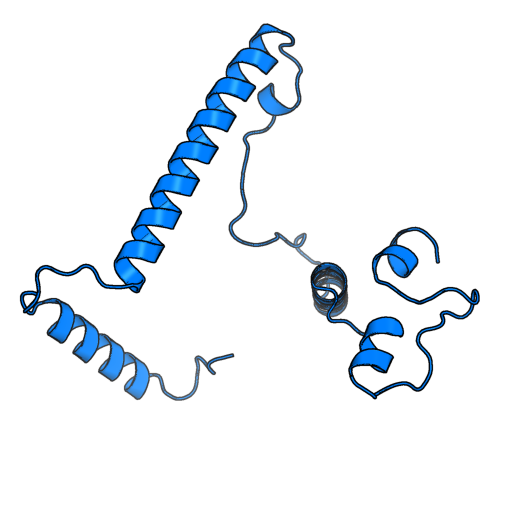802 5.957 -19.015 1.00 92.56 105 ALA A CA 1
ATOM 839 C C . ALA A 1 105 ? 8.588 5.072 -18.029 1.00 92.56 105 ALA A C 1
ATOM 841 O O . ALA A 1 105 ? 9.738 5.361 -17.700 1.00 92.56 105 ALA A O 1
ATOM 842 N N . TYR A 1 106 ? 8.007 3.955 -17.578 1.00 94.06 106 TYR A N 1
ATOM 843 C CA . TYR A 1 106 ? 8.717 3.003 -16.724 1.00 94.06 106 TYR A CA 1
ATOM 844 C C . TYR A 1 106 ? 9.781 2.220 -17.496 1.00 94.06 106 TYR A C 1
ATOM 846 O O . TYR A 1 106 ? 10.900 2.054 -17.006 1.00 94.06 106 TYR A O 1
ATOM 854 N N . LEU A 1 107 ? 9.443 1.745 -18.698 1.00 94.38 107 LEU A N 1
ATOM 855 C CA . LEU A 1 107 ? 10.353 0.951 -19.524 1.00 94.38 107 LEU A CA 1
ATOM 856 C C . LEU A 1 107 ? 11.572 1.756 -19.986 1.00 94.38 107 LEU A C 1
ATOM 858 O O . LEU A 1 107 ? 12.666 1.204 -20.062 1.00 94.38 107 LEU A O 1
ATOM 862 N N . GLU A 1 108 ? 11.417 3.049 -20.245 1.00 94.81 108 GLU A N 1
ATOM 863 C CA . GLU A 1 108 ? 12.537 3.947 -20.525 1.00 94.81 108 GLU A CA 1
ATOM 864 C C . GLU A 1 108 ? 13.426 4.131 -19.289 1.00 94.81 108 GLU A C 1
ATOM 866 O O . GLU A 1 108 ? 14.640 3.936 -19.362 1.00 94.81 108 GLU A O 1
ATOM 871 N N . ARG A 1 109 ? 12.826 4.380 -18.115 1.00 93.38 109 ARG A N 1
ATOM 872 C CA . ARG A 1 109 ? 13.555 4.516 -16.842 1.00 93.38 109 ARG A CA 1
ATOM 873 C C . ARG A 1 109 ? 14.417 3.293 -16.520 1.00 93.38 109 ARG A C 1
ATOM 875 O O . ARG A 1 109 ? 15.524 3.441 -16.009 1.00 93.38 109 ARG A O 1
ATOM 882 N N . VAL A 1 110 ? 13.931 2.087 -16.823 1.00 93.88 110 VAL A N 1
ATOM 883 C CA . VAL A 1 110 ? 14.682 0.830 -16.630 1.00 93.88 110 VAL A CA 1
ATOM 884 C C . VAL A 1 110 ? 15.501 0.403 -17.858 1.00 93.88 110 VAL A C 1
ATOM 886 O O . VAL A 1 110 ? 15.998 -0.722 -17.899 1.00 93.88 110 VAL A O 1
ATOM 889 N N . LYS A 1 111 ? 15.662 1.289 -18.853 1.00 94.00 111 LYS A N 1
ATOM 890 C CA . LYS A 1 111 ? 16.459 1.083 -20.077 1.00 94.00 111 LYS A CA 1
ATOM 891 C C . LYS A 1 111 ? 16.034 -0.140 -20.904 1.00 94.00 111 LYS A C 1
ATOM 893 O O . LYS A 1 111 ? 16.861 -0.825 -21.500 1.00 94.00 111 LYS A O 1
ATOM 898 N N . LYS A 1 112 ? 14.733 -0.439 -20.922 1.00 93.38 112 LYS A N 1
ATOM 899 C CA . LYS A 1 112 ? 14.105 -1.500 -21.731 1.00 93.38 112 LYS A CA 1
ATOM 900 C C . LYS A 1 112 ? 13.401 -0.972 -22.982 1.00 93.38 112 LYS A C 1
ATOM 902 O O . LYS A 1 112 ? 13.073 -1.766 -23.857 1.00 93.38 112 LYS A O 1
ATOM 907 N N . ARG A 1 113 ? 13.175 0.339 -23.076 1.00 92.38 113 ARG A N 1
ATOM 908 C CA . ARG A 1 113 ? 12.624 1.026 -24.251 1.00 92.38 113 ARG A CA 1
ATOM 909 C C . ARG A 1 113 ? 13.370 2.344 -24.459 1.00 92.38 113 ARG A C 1
ATOM 911 O O . ARG A 1 113 ? 13.818 2.946 -23.492 1.00 92.38 113 ARG A O 1
ATOM 918 N N . ASN A 1 114 ? 13.480 2.786 -25.709 1.00 92.19 114 ASN A N 1
ATOM 919 C CA . ASN A 1 114 ? 14.213 4.008 -26.077 1.00 92.19 114 ASN A CA 1
ATOM 920 C C . ASN A 1 114 ? 13.343 5.275 -26.081 1.00 92.19 114 ASN A C 1
ATOM 922 O O . ASN A 1 114 ? 13.838 6.352 -26.383 1.00 92.19 114 ASN A O 1
ATOM 926 N N . SER A 1 115 ? 12.041 5.137 -25.833 1.00 93.50 115 SER A N 1
ATOM 927 C CA . SER A 1 115 ? 11.096 6.248 -25.818 1.00 93.50 115 SER A CA 1
ATOM 928 C C . SER A 1 115 ? 10.007 5.979 -24.794 1.00 93.50 115 SER A C 1
ATOM 930 O O . SER A 1 115 ? 9.474 4.865 -24.727 1.00 93.50 115 SER A O 1
ATOM 932 N N . ASN A 1 116 ? 9.663 7.013 -24.034 1.00 94.25 116 ASN A N 1
ATOM 933 C CA . ASN A 1 116 ? 8.540 7.030 -23.106 1.00 94.25 116 ASN A CA 1
ATOM 934 C C . ASN A 1 116 ? 7.197 7.449 -23.724 1.00 94.25 116 ASN A C 1
ATOM 936 O O . ASN A 1 116 ? 6.201 7.506 -23.001 1.00 94.25 116 ASN A O 1
ATOM 940 N N . LEU A 1 117 ? 7.146 7.750 -25.022 1.00 95.50 117 LEU A N 1
ATOM 941 C CA . LEU A 1 117 ? 5.948 8.293 -25.660 1.00 95.50 117 LEU A CA 1
ATOM 942 C C . LEU A 1 117 ? 4.909 7.203 -25.938 1.00 95.50 117 LEU A C 1
ATOM 944 O O . LEU A 1 117 ? 5.249 6.066 -26.266 1.00 95.50 117 LEU A O 1
ATOM 948 N N . CYS A 1 118 ? 3.638 7.556 -25.788 1.00 93.00 118 CYS A N 1
ATOM 949 C CA . CYS A 1 118 ? 2.489 6.809 -26.280 1.00 93.00 118 CYS A CA 1
ATOM 950 C C . CYS A 1 118 ? 2.257 7.119 -27.766 1.00 93.00 118 CYS A C 1
ATOM 952 O O . CYS A 1 118 ? 2.791 8.096 -28.293 1.00 93.00 118 CYS A O 1
ATOM 954 N N . ASP A 1 119 ? 1.414 6.328 -28.425 1.00 90.31 119 ASP A N 1
ATOM 955 C CA . ASP A 1 119 ? 1.052 6.510 -29.833 1.00 90.31 119 ASP A CA 1
ATOM 956 C C . ASP A 1 119 ? 0.326 7.845 -30.076 1.00 90.31 119 ASP A C 1
ATOM 958 O O . ASP A 1 119 ? 0.416 8.419 -31.156 1.00 90.31 119 ASP A O 1
ATOM 962 N N . CYS A 1 120 ? -0.311 8.411 -29.044 1.00 93.12 120 CYS A N 1
ATOM 963 C CA . CYS A 1 120 ? -0.894 9.753 -29.082 1.00 93.12 120 CYS A CA 1
ATOM 964 C C . CYS A 1 120 ? 0.152 10.891 -28.960 1.00 93.12 120 CYS A C 1
ATOM 966 O O . CYS A 1 120 ? -0.210 12.066 -28.874 1.00 93.12 120 CYS A O 1
ATOM 968 N N . GLY A 1 121 ? 1.444 10.565 -28.840 1.00 91.31 121 GLY A N 1
ATOM 969 C CA . GLY A 1 121 ? 2.554 11.518 -28.735 1.00 91.31 121 GLY A CA 1
ATOM 970 C C . GLY A 1 121 ? 2.816 12.103 -27.340 1.00 91.31 121 GLY A C 1
ATOM 971 O O . GLY A 1 121 ? 3.734 12.906 -27.189 1.00 91.31 121 GLY A O 1
ATOM 972 N N . ARG A 1 122 ? 2.056 11.719 -26.304 1.00 93.06 122 ARG A N 1
ATOM 973 C CA . ARG A 1 122 ? 2.292 12.141 -24.905 1.00 93.06 122 ARG A CA 1
ATOM 974 C C . ARG A 1 122 ? 3.103 11.100 -24.142 1.00 93.06 122 ARG A C 1
ATOM 976 O O . ARG A 1 122 ? 3.119 9.933 -24.514 1.00 93.06 122 ARG A O 1
ATOM 983 N N . VAL A 1 123 ? 3.752 11.497 -23.048 1.00 94.06 123 VAL A N 1
ATOM 984 C CA . VAL A 1 123 ? 4.474 10.556 -22.177 1.00 94.06 123 VAL A CA 1
ATOM 985 C C . VAL A 1 123 ? 3.493 9.537 -21.593 1.00 94.06 123 VAL A C 1
ATOM 987 O O . VAL A 1 123 ? 2.518 9.904 -20.937 1.00 94.06 123 VAL A O 1
ATOM 990 N N . GLN A 1 124 ? 3.765 8.251 -21.804 1.00 93.75 124 GLN A N 1
ATOM 991 C CA . GLN A 1 124 ? 2.905 7.171 -21.340 1.00 93.75 124 GLN A CA 1
ATOM 992 C C . GLN A 1 124 ? 3.138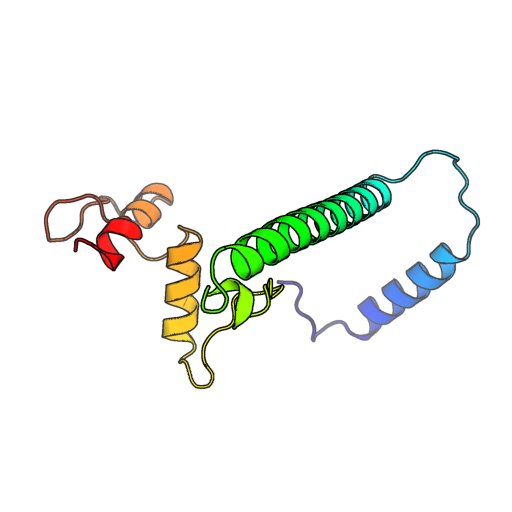 6.888 -19.853 1.00 93.75 124 GLN A C 1
ATOM 994 O O . GLN A 1 124 ? 3.949 6.038 -19.479 1.00 93.75 124 GLN A O 1
ATOM 999 N N . THR A 1 125 ? 2.422 7.618 -19.003 1.00 93.12 125 THR A N 1
ATOM 1000 C CA . THR A 1 125 ? 2.332 7.390 -17.555 1.00 93.12 125 THR A CA 1
ATOM 1001 C C . THR A 1 125 ? 1.099 6.543 -17.204 1.00 93.12 125 THR A C 1
ATOM 1003 O O . THR A 1 125 ? 0.211 6.385 -18.047 1.00 93.12 125 THR A O 1
ATOM 1006 N N . PRO A 1 126 ? 0.993 6.005 -15.972 1.00 92.00 126 PRO A N 1
ATOM 1007 C CA . PRO A 1 126 ? -0.229 5.339 -15.519 1.00 92.00 126 PRO A CA 1
ATOM 1008 C C . PRO A 1 126 ? -1.460 6.243 -15.621 1.00 92.00 126 PRO A C 1
ATOM 1010 O O . PRO A 1 126 ? -2.492 5.804 -16.117 1.00 92.00 126 PRO A O 1
ATOM 1013 N N . ASP A 1 127 ? -1.333 7.510 -15.221 1.00 91.12 127 ASP A N 1
ATOM 1014 C CA . ASP A 1 127 ? -2.427 8.484 -15.288 1.00 91.12 127 ASP A CA 1
ATOM 1015 C C . ASP A 1 127 ? -2.875 8.722 -16.728 1.00 91.12 127 ASP A C 1
ATOM 1017 O O . ASP A 1 127 ? -4.069 8.745 -17.010 1.00 91.12 127 ASP A O 1
ATOM 1021 N N . HIS A 1 128 ? -1.923 8.848 -17.658 1.00 91.88 128 HIS A N 1
ATOM 1022 C CA . HIS A 1 128 ? -2.238 8.970 -19.075 1.00 91.88 128 HIS A CA 1
ATOM 1023 C C . HIS A 1 128 ? -3.000 7.741 -19.582 1.00 91.88 128 HIS A C 1
ATOM 1025 O O . HIS A 1 128 ? -4.079 7.904 -20.138 1.00 91.88 128 HIS A O 1
ATOM 1031 N N . LEU A 1 129 ? -2.503 6.530 -19.312 1.00 89.50 129 LEU A N 1
ATOM 1032 C CA . LEU A 1 129 ? -3.153 5.281 -19.722 1.00 89.50 129 LEU A CA 1
ATOM 1033 C C . LEU A 1 129 ? -4.572 5.116 -19.167 1.00 89.50 129 LEU A C 1
ATOM 1035 O O . LEU A 1 129 ? -5.427 4.549 -19.841 1.00 89.50 129 LEU A O 1
ATOM 1039 N N . LEU A 1 130 ? -4.814 5.569 -17.936 1.00 88.38 130 LEU A N 1
ATOM 1040 C CA . LEU A 1 130 ? -6.092 5.371 -17.256 1.00 88.38 130 LEU A CA 1
ATOM 1041 C C . LEU A 1 130 ? -7.122 6.463 -17.555 1.00 88.38 130 LEU A C 1
ATOM 1043 O O . LEU A 1 130 ? -8.316 6.187 -17.468 1.00 88.38 130 LEU A O 1
ATOM 1047 N N . LEU A 1 131 ? -6.684 7.689 -17.856 1.00 90.75 131 LEU A N 1
ATOM 1048 C CA . LEU A 1 131 ? -7.568 8.859 -17.880 1.00 90.75 131 LEU A CA 1
ATOM 1049 C C . LEU A 1 131 ? -7.562 9.629 -19.207 1.00 90.75 131 LEU A C 1
ATOM 1051 O O . LEU A 1 131 ? -8.537 10.321 -19.493 1.00 90.75 131 LEU A O 1
ATOM 1055 N N . TYR A 1 132 ? -6.480 9.567 -19.992 1.00 86.00 132 TYR A N 1
ATOM 1056 C CA . TYR A 1 132 ? -6.219 10.544 -21.063 1.00 86.00 132 TYR A CA 1
ATOM 1057 C C . TYR A 1 132 ? -5.577 9.957 -22.331 1.00 86.00 132 TYR A C 1
ATOM 1059 O O . TYR A 1 132 ? -4.990 10.728 -23.098 1.00 86.00 132 TYR A O 1
ATOM 1067 N N . CYS A 1 133 ? -5.586 8.631 -22.490 1.00 79.56 133 CYS A N 1
ATOM 1068 C CA . CYS A 1 133 ? -4.892 7.929 -23.570 1.00 79.56 133 CYS A CA 1
ATOM 1069 C C . CYS A 1 133 ? -5.571 8.121 -24.922 1.00 79.56 133 CYS A C 1
ATOM 1071 O O . CYS A 1 133 ? -6.813 7.985 -24.971 1.00 79.56 133 CYS A O 1
#

Foldseek 3Di:
DPPPPDCPVVVVVVVVVVVVVVPDDDPDPDDDPVRVVVVVVVVVVVVVVVVLVVVLVVVCVVPVPDPSNVDPDDPPPDDDDDPPDDPVVVVQVVCQVVQNHDALLNCVVVVNDVDQADPVGDRTHSCCVVPPD

Radius of gyration: 23.53 Å; chains: 1; bounding box: 48×46×60 Å

Sequence (133 aa):
FTPQLRDAGGNERADALAKEAAKEEPNSTTASLAFLGTETRLLQLRDQSQEWHKYRERAIQENKHTYSARFPLAYPKAIQIPRGTPREISSAFFSLKLGHGYFNAYLERVKKRNSNLCDCGRVQTPDHLLLYC

Secondary structure (DSSP, 8-state):
---TTS-HHHHHHHHHHHHHHTTSPPS-SSPPHHHHHHHHHHHHHHHHHHHHHHHHHHHHHH-TTSHHHHS-----SSPPPPTT--HHHHHHHHHHHTT-SSSHHHHHHTTS-S--B-TTSSB--HHIIIII-